Protein AF-Q0II83-F1 (afdb_monomer_lite)

InterPro domains:
  IPR031457 Renal cancer differentiation gene 1 protein [PF15725] (7-87)
  IPR031457 Renal cancer differentiation gene 1 protein [PTHR31641] (1-113)

pLDDT: mean 80.35, std 19.71, range [42.09, 98.69]

Radius of gyration: 34.1 Å; chains: 1; bounding box: 87×47×69 Å

Structure (mmCIF, N/CA/C/O backbone):
data_AF-Q0II83-F1
#
_entry.id   AF-Q0II83-F1
#
loop_
_atom_site.group_PDB
_atom_site.id
_atom_site.type_symbol
_atom_site.label_atom_id
_atom_site.label_alt_id
_atom_site.label_comp_id
_atom_site.label_asym_id
_atom_site.label_entity_id
_atom_site.label_seq_id
_atom_site.pdbx_PDB_ins_code
_atom_site.Cartn_x
_atom_site.Cartn_y
_atom_site.Cartn_z
_atom_site.occupancy
_atom_site.B_iso_or_equiv
_atom_site.auth_seq_id
_atom_site.auth_comp_id
_atom_site.auth_asym_id
_atom_site.auth_atom_id
_atom_site.pdbx_PDB_model_num
ATOM 1 N N . MET A 1 1 ? 21.842 -26.679 30.801 1.00 42.09 1 MET A N 1
ATOM 2 C CA . MET A 1 1 ? 21.640 -25.218 30.709 1.00 42.09 1 MET A CA 1
ATOM 3 C C . MET A 1 1 ? 20.710 -24.944 29.538 1.00 42.09 1 MET A C 1
ATOM 5 O O . MET A 1 1 ? 20.943 -25.523 28.489 1.00 42.09 1 MET A O 1
ATOM 9 N N . ALA A 1 2 ? 19.720 -24.076 29.777 1.00 52.25 2 ALA A N 1
ATOM 10 C CA . ALA A 1 2 ? 18.733 -23.479 28.866 1.00 52.25 2 ALA A CA 1
ATOM 11 C C . ALA A 1 2 ? 17.668 -24.404 28.228 1.00 52.25 2 ALA A C 1
ATOM 13 O O . ALA A 1 2 ? 17.956 -25.472 27.708 1.00 52.25 2 ALA A O 1
ATOM 14 N N . ASN A 1 3 ? 16.420 -23.952 28.351 1.00 56.28 3 ASN A N 1
ATOM 15 C CA . ASN A 1 3 ? 15.123 -24.636 28.315 1.00 56.28 3 ASN A CA 1
ATOM 16 C C . ASN A 1 3 ? 14.296 -24.026 27.156 1.00 56.28 3 ASN A C 1
ATOM 18 O O . ASN A 1 3 ? 14.414 -22.813 26.970 1.00 56.28 3 ASN A O 1
ATOM 22 N N . PRO A 1 4 ? 13.502 -24.777 26.366 1.00 61.50 4 PRO A N 1
ATOM 23 C CA . PRO A 1 4 ? 12.657 -24.185 25.327 1.00 61.50 4 PRO A CA 1
ATOM 24 C C . PRO A 1 4 ? 11.405 -23.527 25.932 1.00 61.50 4 PRO A C 1
ATOM 26 O O . PRO A 1 4 ? 10.637 -24.169 26.646 1.00 61.50 4 PRO A O 1
ATOM 29 N N . GLU A 1 5 ? 11.192 -22.243 25.641 1.00 64.38 5 GLU A N 1
ATOM 30 C CA . GLU A 1 5 ? 9.999 -21.499 26.058 1.00 64.38 5 GLU A CA 1
ATOM 31 C C . GLU A 1 5 ? 8.764 -21.969 25.273 1.00 64.38 5 GLU A C 1
ATOM 33 O O . GLU A 1 5 ? 8.739 -21.983 24.041 1.00 64.38 5 GLU A O 1
ATOM 38 N N . GLY A 1 6 ? 7.743 -22.403 26.013 1.00 52.41 6 GLY A N 1
ATOM 39 C CA . GLY A 1 6 ? 6.485 -22.908 25.481 1.00 52.41 6 GLY A CA 1
ATOM 40 C C . GLY A 1 6 ? 5.584 -21.801 24.936 1.00 52.41 6 GLY A C 1
ATOM 41 O O . GLY A 1 6 ? 5.279 -20.829 25.624 1.00 52.41 6 GLY A O 1
ATOM 42 N N . LEU A 1 7 ? 5.091 -22.000 23.712 1.00 57.84 7 LEU A N 1
ATOM 43 C CA . LEU A 1 7 ? 3.969 -21.254 23.146 1.00 57.84 7 LEU A CA 1
ATOM 44 C C . LEU A 1 7 ? 2.668 -21.668 23.853 1.00 57.84 7 LEU A C 1
ATOM 46 O O . LEU A 1 7 ? 2.059 -22.681 23.510 1.00 57.84 7 LEU A O 1
ATOM 50 N N . GLN A 1 8 ? 2.226 -20.885 24.838 1.00 57.03 8 GLN A N 1
ATOM 51 C CA . GLN A 1 8 ? 0.850 -20.957 25.327 1.00 57.03 8 GLN A CA 1
ATOM 52 C C . GLN A 1 8 ? -0.096 -20.257 24.341 1.00 57.03 8 GLN A C 1
ATOM 54 O O . GLN A 1 8 ? -0.014 -19.050 24.134 1.00 57.03 8 GLN A O 1
ATOM 59 N N . VAL A 1 9 ? -1.025 -21.023 23.767 1.00 58.41 9 VAL A N 1
ATOM 60 C CA . VAL A 1 9 ? -2.202 -20.526 23.042 1.00 58.41 9 VAL A CA 1
ATOM 61 C C . VAL A 1 9 ? -3.333 -20.313 24.056 1.00 58.41 9 VAL A C 1
ATOM 63 O O . VAL A 1 9 ? -3.706 -21.248 24.764 1.00 58.41 9 VAL A O 1
ATOM 66 N N . SER A 1 10 ? -3.864 -19.093 24.150 1.00 63.12 10 SER A N 1
ATOM 67 C CA . SER A 1 10 ? -5.023 -18.767 24.999 1.00 63.12 10 SER A CA 1
ATOM 68 C C . SER A 1 10 ? -6.328 -19.351 24.428 1.00 63.12 10 SER A C 1
ATOM 70 O O . SER A 1 10 ? -6.497 -19.353 23.206 1.00 63.12 10 SER A O 1
ATOM 72 N N . PRO A 1 11 ? -7.271 -19.825 25.268 1.00 73.94 11 PRO A N 1
ATOM 73 C CA . PRO A 1 11 ? -8.543 -20.378 24.802 1.00 73.94 11 PRO A CA 1
ATOM 74 C C . PRO A 1 11 ? -9.532 -19.275 24.359 1.00 73.94 11 PRO A C 1
ATOM 76 O O . PRO A 1 11 ? -9.420 -18.134 24.814 1.00 73.94 11 PRO A O 1
ATOM 79 N N . PRO A 1 12 ? -10.511 -19.597 23.488 1.00 79.06 12 PRO A N 1
ATOM 80 C CA . PRO A 1 12 ? -11.530 -18.651 23.024 1.00 79.06 12 PRO A CA 1
ATOM 81 C C . PRO A 1 12 ? -12.590 -18.343 24.107 1.00 79.06 12 PRO A C 1
ATOM 83 O O . PRO A 1 12 ? -12.787 -19.154 25.017 1.00 79.06 12 PRO A O 1
ATOM 86 N N . PRO A 1 13 ? -13.293 -17.194 24.022 1.00 78.25 13 PRO A N 1
ATOM 87 C CA . PRO A 1 13 ? -14.317 -16.802 24.992 1.00 78.25 13 PRO A CA 1
ATOM 88 C C . PRO A 1 13 ? -15.605 -17.649 24.871 1.00 78.25 13 PRO A C 1
ATOM 90 O O . PRO A 1 13 ? -15.894 -18.176 23.793 1.00 78.25 13 PRO A O 1
ATOM 93 N N . PRO A 1 14 ? -16.393 -17.789 25.958 1.00 80.19 14 PRO A N 1
ATOM 94 C CA . PRO A 1 14 ? -17.628 -18.576 25.960 1.00 80.19 14 PRO A CA 1
ATOM 95 C C . PRO A 1 14 ? -18.776 -17.882 25.191 1.00 80.19 14 PRO A C 1
ATOM 97 O O . PRO A 1 14 ? -18.807 -16.652 25.120 1.00 80.19 14 PRO A O 1
ATOM 100 N N . PRO A 1 15 ? -19.737 -18.646 24.630 1.00 80.00 15 PRO A N 1
ATOM 101 C CA . PRO A 1 15 ? -20.892 -18.094 23.919 1.00 80.00 15 PRO A CA 1
ATOM 102 C C . PRO A 1 15 ? -21.940 -17.493 24.883 1.00 80.00 15 PRO A C 1
ATOM 104 O O . PRO A 1 15 ? -22.039 -17.942 26.029 1.00 80.00 15 PRO A O 1
ATOM 107 N N . PRO A 1 16 ? -22.748 -16.505 24.443 1.00 78.75 16 PRO A N 1
ATOM 108 C CA . PRO A 1 16 ? -23.783 -15.893 25.277 1.00 78.75 16 PRO A CA 1
ATOM 109 C C . PRO A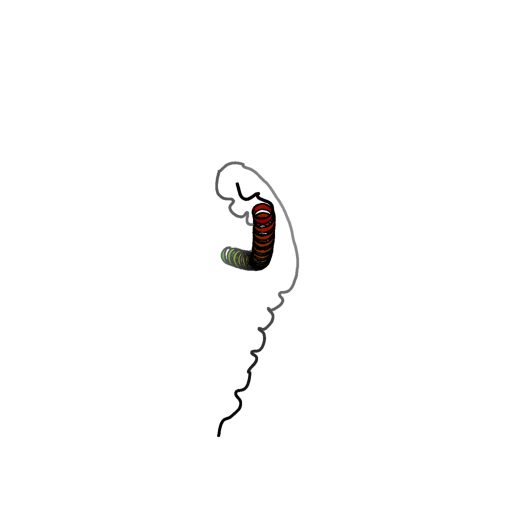 1 16 ? -24.995 -16.828 25.495 1.00 78.75 16 PRO A C 1
ATOM 111 O O . PRO A 1 16 ? -25.299 -17.655 24.629 1.00 78.75 16 PRO A O 1
ATOM 114 N N . PRO A 1 17 ? -25.714 -16.708 26.631 1.00 73.94 17 PRO A N 1
ATOM 115 C CA . PRO A 1 17 ? -26.888 -17.529 26.930 1.00 73.94 17 PRO A CA 1
ATOM 116 C C . PRO A 1 17 ? -28.087 -17.197 26.024 1.00 73.94 17 PRO A C 1
ATOM 118 O O . PRO A 1 17 ? -28.358 -16.039 25.714 1.00 73.94 17 PRO A O 1
ATOM 121 N N . SER A 1 18 ? -28.828 -18.231 25.615 1.00 58.34 18 SER A N 1
ATOM 122 C CA . SER A 1 18 ? -30.058 -18.130 24.818 1.00 58.34 18 SER A CA 1
ATOM 123 C C . SER A 1 18 ? -31.269 -17.795 25.699 1.00 58.34 18 SER A C 1
ATOM 125 O O . SER A 1 18 ? -31.555 -18.533 26.640 1.00 58.34 18 SER A O 1
ATOM 127 N N . SER A 1 19 ? -32.013 -16.732 25.375 1.00 62.53 19 SER A N 1
ATOM 128 C CA . SER A 1 19 ? -33.270 -16.384 26.061 1.00 62.53 19 SER A CA 1
ATOM 129 C C . SER A 1 19 ? -34.510 -16.865 25.283 1.00 62.53 19 SER A C 1
ATOM 131 O O . SER A 1 19 ? -34.529 -16.760 24.054 1.00 62.53 19 SER A O 1
ATOM 133 N N . PRO A 1 20 ? -35.542 -17.396 25.971 1.00 64.31 20 PRO A N 1
ATOM 134 C CA . PRO A 1 20 ? -36.684 -18.073 25.356 1.00 64.31 20 PRO A CA 1
ATOM 135 C C . PRO A 1 20 ? -37.809 -17.141 24.868 1.00 64.31 20 PRO A C 1
ATOM 137 O O . PRO A 1 20 ? -37.983 -16.013 25.322 1.00 64.31 20 PRO A O 1
ATOM 140 N N . SER A 1 21 ? -38.587 -17.695 23.936 1.00 46.41 21 SER A N 1
ATOM 141 C CA . SER A 1 21 ? -39.742 -17.147 23.213 1.00 46.41 21 SER A CA 1
ATOM 142 C C . SER A 1 21 ? -41.053 -17.183 24.024 1.00 46.41 21 SER A C 1
ATOM 144 O O . SER A 1 21 ? -41.327 -18.200 24.659 1.00 46.41 21 SER A O 1
ATOM 146 N N . SER A 1 22 ? -41.903 -16.143 23.907 1.00 49.88 22 SER A N 1
ATOM 147 C CA . SER A 1 22 ? -43.267 -16.213 23.316 1.00 49.88 22 SER A CA 1
ATOM 148 C C . SER A 1 22 ? -44.394 -15.400 24.008 1.00 49.88 22 SER A C 1
ATOM 150 O O . SER A 1 22 ? -44.566 -15.469 25.221 1.00 49.88 22 SER A O 1
ATOM 152 N N . SER A 1 23 ? -45.234 -14.793 23.146 1.00 61.00 23 SER A N 1
ATOM 153 C CA . SER A 1 23 ? -46.719 -14.700 23.170 1.00 61.00 23 SER A CA 1
AT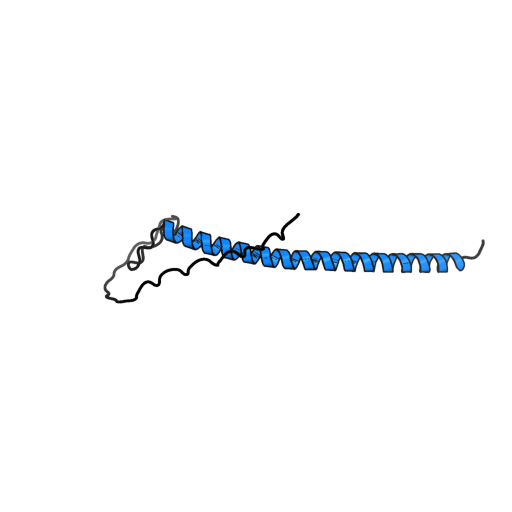OM 154 C C . SER A 1 23 ? -47.457 -13.381 23.510 1.00 61.00 23 SER A C 1
ATOM 156 O O . SER A 1 23 ? -47.250 -12.747 24.539 1.00 61.00 23 SER A O 1
ATOM 158 N N . ASP A 1 24 ? -48.372 -13.066 22.576 1.00 52.56 24 ASP A N 1
ATOM 159 C CA . ASP A 1 24 ? -49.306 -11.946 22.337 1.00 52.56 24 ASP A CA 1
ATOM 160 C C . ASP A 1 24 ? -50.360 -11.613 23.420 1.00 52.56 24 ASP A C 1
ATOM 162 O O . ASP A 1 24 ? -50.770 -12.486 24.175 1.00 52.56 24 ASP A O 1
ATOM 166 N N . THR A 1 25 ? -50.904 -10.376 23.407 1.00 60.88 25 THR A N 1
ATOM 167 C CA . THR A 1 25 ? -52.313 -10.059 23.016 1.00 60.88 25 THR A CA 1
ATOM 168 C C . THR A 1 25 ? -52.578 -8.538 22.906 1.00 60.88 25 THR A C 1
ATOM 170 O O . THR A 1 25 ? -52.000 -7.722 23.619 1.00 60.88 25 THR A O 1
ATOM 173 N N . SER A 1 26 ? -53.447 -8.166 21.958 1.00 49.91 26 SER A N 1
ATOM 174 C CA . SER A 1 26 ? -53.738 -6.817 21.431 1.00 49.91 26 SER A CA 1
ATOM 175 C C . SER A 1 26 ? -54.897 -6.070 22.131 1.00 49.91 26 SER A C 1
ATOM 177 O O . SER A 1 26 ? -55.828 -6.726 22.591 1.00 49.91 26 SER A O 1
ATOM 179 N N . SER A 1 27 ? -54.950 -4.720 22.055 1.00 53.72 27 SER A N 1
ATOM 180 C CA . SER A 1 27 ? -56.010 -3.945 21.332 1.00 53.72 27 SER A CA 1
ATOM 181 C C . SER A 1 27 ? -56.190 -2.451 21.718 1.00 53.72 27 SER A C 1
ATOM 183 O O . SER A 1 27 ? -56.221 -2.109 22.893 1.00 53.72 27 SER A O 1
ATOM 185 N N . ALA A 1 28 ? -56.465 -1.647 20.667 1.00 50.62 28 ALA A N 1
ATOM 186 C CA . ALA A 1 28 ? -57.205 -0.361 20.542 1.00 50.62 28 ALA A CA 1
ATOM 187 C C . ALA A 1 28 ? -56.594 0.937 21.147 1.00 50.62 28 ALA A C 1
ATOM 189 O O . ALA A 1 28 ? -56.437 1.035 22.354 1.00 50.62 28 ALA A O 1
ATOM 190 N N . SER A 1 29 ? -56.137 1.969 20.410 1.00 50.38 29 SER A N 1
ATOM 191 C CA . SER A 1 29 ? -56.673 2.840 19.321 1.00 50.38 29 SER A CA 1
ATOM 192 C C . SER A 1 29 ? -57.245 4.183 19.821 1.00 50.38 29 SER A C 1
ATOM 194 O O . SER A 1 29 ? -58.349 4.200 20.358 1.00 50.38 29 SER A O 1
ATOM 196 N N . SER A 1 30 ? -56.568 5.315 19.540 1.00 56.16 30 SER A N 1
ATOM 197 C CA . SER A 1 30 ? -57.088 6.444 18.717 1.00 56.16 30 SER A CA 1
ATOM 198 C C . SER A 1 30 ? -56.162 7.691 18.696 1.00 56.16 30 SER A C 1
ATOM 200 O O . SER A 1 30 ? -55.400 7.887 19.641 1.00 56.16 30 SER A O 1
ATOM 202 N N . PRO A 1 31 ? -56.198 8.532 17.633 1.00 55.69 31 PRO A N 1
ATOM 203 C CA . PRO A 1 31 ? -55.143 9.496 17.277 1.00 55.69 31 PRO A CA 1
ATOM 204 C C . PRO A 1 31 ? -55.548 10.979 17.448 1.00 55.69 31 PRO A C 1
ATOM 206 O O . PRO A 1 31 ? -56.735 11.285 17.363 1.00 55.69 31 PRO A O 1
ATOM 209 N N . SER A 1 32 ? -54.580 11.905 17.599 1.00 53.94 32 SER A N 1
ATOM 210 C CA . SER A 1 32 ? -54.551 13.267 16.988 1.00 53.94 32 SER A CA 1
ATOM 211 C C . SER A 1 32 ? -53.552 14.222 17.663 1.00 53.94 32 SER A C 1
ATOM 213 O O . SER A 1 32 ? -53.697 14.504 18.847 1.00 53.94 32 SER A O 1
ATOM 215 N N . ALA A 1 33 ? -52.604 14.768 16.884 1.00 55.91 33 ALA A N 1
ATOM 216 C CA . ALA A 1 33 ? -52.290 16.209 16.747 1.00 55.91 33 ALA A CA 1
ATOM 217 C C . ALA A 1 33 ? -50.876 16.411 16.138 1.00 55.91 33 ALA A C 1
ATOM 219 O O . ALA A 1 33 ? -49.901 15.927 16.713 1.00 55.91 33 ALA A O 1
ATOM 220 N N . PRO A 1 34 ? -50.727 17.117 14.997 1.00 47.00 34 PRO A N 1
ATOM 221 C CA . PRO A 1 34 ? -49.433 17.417 14.395 1.00 47.00 34 PRO A CA 1
ATOM 222 C C . PRO A 1 34 ? -48.905 18.776 14.875 1.00 47.00 34 PRO A C 1
ATOM 224 O O . PRO A 1 34 ? -49.608 19.782 14.812 1.00 47.00 34 PRO A O 1
ATOM 227 N N . GLY A 1 35 ? -47.640 18.819 15.284 1.00 49.97 35 GLY A N 1
ATOM 228 C CA . GLY A 1 35 ? -46.906 20.069 15.461 1.00 49.97 35 GLY A CA 1
ATOM 229 C C . GLY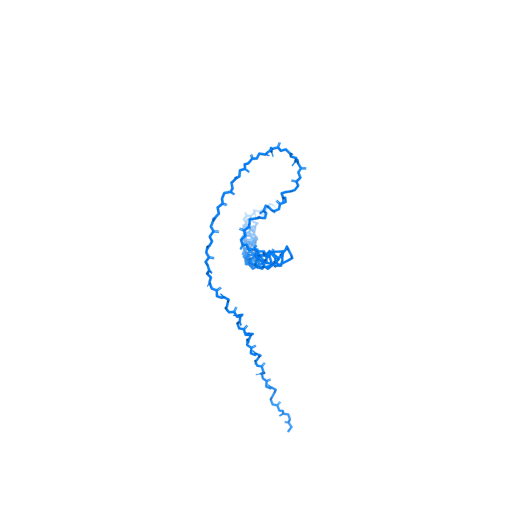 A 1 35 ? -46.039 20.072 16.707 1.00 49.97 35 GLY A C 1
ATOM 230 O O . GLY A 1 35 ? -46.553 20.210 17.806 1.00 49.97 35 GLY A O 1
ATOM 231 N N . VAL A 1 36 ? -44.729 19.930 16.510 1.00 53.88 36 VAL A N 1
ATOM 232 C CA . VAL A 1 36 ? -43.653 20.696 17.161 1.00 53.88 36 VAL A CA 1
ATOM 233 C C . VAL A 1 36 ? -42.331 20.115 16.656 1.00 53.88 36 VAL A C 1
ATOM 235 O O . VAL A 1 36 ? -42.099 18.910 16.699 1.00 53.88 36 VAL A O 1
ATOM 238 N N . LEU A 1 37 ? -41.489 21.006 16.137 1.00 52.72 37 LEU A N 1
ATOM 239 C CA . LEU A 1 37 ? -40.092 20.778 15.785 1.00 52.72 37 LEU A CA 1
ATOM 240 C C . LEU A 1 37 ? -39.321 20.394 17.057 1.00 52.72 37 LEU A C 1
ATOM 242 O O . LEU A 1 37 ? -38.815 21.250 17.774 1.00 52.72 37 LEU A O 1
ATOM 246 N N . GLY A 1 38 ? -39.281 19.107 17.363 1.00 53.56 38 GLY A N 1
ATOM 247 C CA . GLY A 1 38 ? -38.488 18.527 18.435 1.00 53.56 38 GLY A CA 1
ATOM 248 C C . GLY A 1 38 ? -37.890 17.236 17.912 1.00 53.56 38 GLY A C 1
ATOM 249 O O . GLY A 1 38 ? -38.540 16.540 17.130 1.00 53.56 38 GLY A O 1
ATOM 250 N N . TRP A 1 39 ? -36.643 16.948 18.290 1.00 66.56 39 TRP A N 1
ATOM 251 C CA . TRP A 1 39 ? -35.989 15.673 17.995 1.00 66.56 39 TRP A CA 1
ATOM 252 C C . TRP A 1 39 ? -36.983 14.521 18.169 1.00 66.56 39 TRP A C 1
ATOM 254 O O . TRP A 1 39 ? -37.723 14.552 19.157 1.00 66.56 39 TRP A O 1
ATOM 264 N N . PRO A 1 40 ? -37.052 13.554 17.233 1.00 61.78 40 PRO A N 1
ATOM 265 C CA . PRO A 1 40 ? -37.989 12.451 17.350 1.00 61.78 40 PRO A CA 1
ATOM 266 C C . PRO A 1 40 ? -37.714 11.730 18.668 1.00 61.78 40 PRO A C 1
ATOM 268 O O . PRO A 1 40 ? -36.743 10.992 18.802 1.00 61.78 40 PRO A O 1
ATOM 271 N N . VAL A 1 41 ? -38.567 11.991 19.660 1.00 61.88 41 VAL A N 1
ATOM 272 C CA . VAL A 1 41 ? -38.677 11.172 20.860 1.00 61.88 41 VAL A CA 1
ATOM 273 C C . VAL A 1 41 ? -39.023 9.784 20.338 1.00 61.88 41 VAL A C 1
ATOM 275 O O . VAL A 1 41 ? -40.028 9.665 19.629 1.00 61.88 41 VAL A O 1
ATOM 278 N N . PRO A 1 42 ? -38.213 8.748 20.615 1.00 66.44 42 PRO A N 1
ATOM 279 C CA . PRO A 1 42 ? -38.532 7.401 20.185 1.00 66.44 42 PRO A CA 1
ATOM 280 C C . PRO A 1 42 ? -39.913 7.046 20.728 1.00 66.44 42 PRO A C 1
ATOM 282 O O . PRO A 1 42 ? -40.124 6.947 21.939 1.00 66.44 42 PRO A O 1
ATOM 285 N N . SER A 1 43 ? -40.879 6.954 19.813 1.00 58.06 43 SER A N 1
ATOM 286 C CA . SER A 1 43 ? -42.236 6.532 20.116 1.00 58.06 43 SER A CA 1
ATOM 287 C C . SER A 1 43 ? -42.124 5.156 20.746 1.00 58.06 43 SER A C 1
ATOM 289 O O . SER A 1 43 ? -41.696 4.202 20.097 1.00 58.06 43 SER A O 1
ATOM 291 N N . ARG A 1 44 ? -42.427 5.100 22.044 1.00 57.25 44 ARG A N 1
ATOM 292 C CA . ARG A 1 44 ? -42.359 3.923 22.905 1.00 57.25 44 ARG A CA 1
ATOM 293 C C . ARG A 1 44 ? -43.378 2.913 22.381 1.00 57.25 44 ARG A C 1
ATOM 295 O O . ARG A 1 44 ? -44.508 2.858 22.860 1.00 57.25 44 ARG A O 1
ATOM 302 N N . SER A 1 45 ? -43.002 2.160 21.346 1.00 54.66 45 SER A N 1
ATOM 303 C CA . SER A 1 45 ? -43.770 1.027 20.853 1.00 54.66 45 SER A CA 1
ATOM 304 C C . SER A 1 45 ? -43.829 0.019 21.990 1.00 54.66 45 SER A C 1
ATOM 306 O O . SER A 1 45 ? -42.847 -0.638 22.339 1.00 54.66 45 SER A O 1
ATOM 308 N N . SER A 1 46 ? -44.990 0.006 22.626 1.00 50.34 46 SER A N 1
ATOM 309 C CA . SER A 1 46 ? -45.348 -0.844 23.744 1.00 50.34 46 SER A CA 1
ATOM 310 C C . SER A 1 46 ? -45.107 -2.304 23.347 1.00 50.34 46 SER A C 1
ATOM 312 O O . SER A 1 46 ? -45.790 -2.812 22.463 1.00 50.34 46 SER A O 1
ATOM 314 N N . GLY A 1 47 ? -44.094 -2.958 23.925 1.00 57.88 47 GLY A N 1
ATOM 315 C CA . GLY A 1 47 ? -43.839 -4.384 23.672 1.00 57.88 47 GLY A CA 1
ATOM 316 C C . GLY A 1 47 ? -42.465 -4.909 24.095 1.00 57.88 47 GLY A C 1
ATOM 317 O O . GLY A 1 47 ? -42.362 -6.060 24.503 1.00 57.88 47 GLY A O 1
ATOM 318 N N . ARG A 1 48 ? -41.414 -4.080 24.077 1.00 64.25 48 ARG A N 1
ATOM 319 C CA . ARG A 1 48 ? -40.077 -4.454 24.573 1.00 64.25 48 ARG A CA 1
ATOM 320 C C . ARG A 1 48 ? -39.398 -3.215 25.152 1.00 64.25 48 ARG A C 1
ATOM 322 O O . ARG A 1 48 ? -39.031 -2.313 24.409 1.00 64.25 48 ARG A O 1
ATOM 329 N N . LEU A 1 49 ? -39.303 -3.130 26.479 1.00 65.56 49 LEU A N 1
ATOM 330 C CA . LEU A 1 49 ? -38.548 -2.074 27.160 1.00 65.56 49 LEU A CA 1
ATOM 331 C C . LEU A 1 49 ? -37.057 -2.391 27.024 1.00 65.56 49 LEU A C 1
ATOM 333 O O . LEU A 1 49 ? -36.461 -2.914 27.957 1.00 65.56 49 LEU A O 1
ATOM 337 N N . VAL A 1 50 ? -36.484 -2.142 25.848 1.00 73.69 50 VAL A N 1
ATOM 338 C CA . VAL A 1 50 ? -35.029 -1.992 25.765 1.00 73.69 50 VAL A CA 1
ATOM 339 C C . VAL A 1 50 ? -34.714 -0.690 26.491 1.00 73.69 50 VAL A C 1
ATOM 341 O O . VAL A 1 50 ? -35.340 0.342 26.217 1.00 73.69 50 VAL A O 1
ATOM 344 N N . ASP A 1 51 ? -33.845 -0.766 27.493 1.00 89.50 51 ASP A N 1
ATOM 345 C CA . ASP A 1 51 ? -33.407 0.421 28.216 1.00 89.50 51 ASP A CA 1
ATOM 346 C C . ASP A 1 51 ? -32.723 1.379 27.220 1.00 89.50 51 ASP A C 1
ATOM 348 O O . ASP A 1 51 ? -31.976 0.914 26.358 1.00 89.50 51 ASP A O 1
ATOM 352 N N . PRO A 1 52 ? -32.963 2.703 27.268 1.00 91.06 52 PRO A N 1
ATOM 353 C CA . PRO A 1 52 ? -32.332 3.627 26.328 1.00 91.06 52 PRO A CA 1
ATOM 354 C C . PRO A 1 52 ? -30.803 3.507 26.281 1.00 91.06 52 PRO A C 1
ATOM 356 O O . PRO A 1 52 ? -30.218 3.769 25.233 1.00 91.06 52 PRO A O 1
ATOM 359 N N . LEU A 1 53 ? -30.155 3.107 27.383 1.00 94.69 53 LEU A N 1
ATOM 360 C CA . LEU A 1 53 ? -28.719 2.842 27.400 1.00 94.69 53 LEU A CA 1
ATOM 361 C C . LEU A 1 53 ? -28.367 1.558 26.641 1.00 94.69 53 LEU A C 1
ATOM 363 O O . LEU A 1 53 ? -27.428 1.579 25.855 1.00 94.69 53 LEU A O 1
ATOM 367 N N . GLU A 1 54 ? -29.135 0.481 26.819 1.00 93.94 54 GLU A N 1
ATOM 368 C CA . GLU A 1 54 ? -28.946 -0.798 26.114 1.00 93.94 54 GLU A CA 1
ATOM 369 C C . GLU A 1 54 ? -29.068 -0.623 24.588 1.00 93.94 54 GLU A C 1
ATOM 371 O O . GLU A 1 54 ? -28.276 -1.174 23.825 1.00 93.94 54 GLU A O 1
ATOM 376 N N . GLU A 1 55 ? -30.007 0.210 24.131 1.00 93.12 55 GLU A N 1
ATOM 377 C CA . GLU A 1 55 ? -30.135 0.567 22.711 1.00 93.12 55 GLU A CA 1
ATOM 378 C C . GLU A 1 55 ? -28.896 1.319 22.200 1.00 93.12 55 GLU A C 1
ATOM 380 O O . GLU A 1 55 ? -28.377 1.024 21.123 1.00 93.12 55 GLU A O 1
ATOM 385 N N . VAL A 1 56 ? -28.384 2.278 22.978 1.00 96.62 56 VAL A N 1
ATOM 386 C CA . VAL A 1 56 ? -27.165 3.017 22.621 1.00 96.62 56 VAL A CA 1
ATOM 387 C C . VAL A 1 56 ? -25.945 2.092 22.610 1.00 96.62 56 VAL A C 1
ATOM 389 O O . VAL A 1 56 ? -25.115 2.202 21.712 1.00 96.62 56 VAL A O 1
ATOM 392 N N . GLU A 1 57 ? -25.833 1.157 23.552 1.00 95.88 57 GLU A N 1
ATOM 393 C CA . GLU A 1 57 ? -24.765 0.151 23.578 1.00 95.88 57 GLU A CA 1
ATOM 394 C C . GLU A 1 57 ? -24.796 -0.742 22.330 1.00 95.88 57 GLU A C 1
ATOM 396 O O . GLU A 1 57 ? -23.747 -0.981 21.723 1.00 95.88 57 GLU A O 1
ATOM 401 N N . LEU A 1 58 ? -25.988 -1.167 21.895 1.00 96.12 58 LEU A N 1
ATOM 402 C CA . LEU A 1 58 ? -26.158 -1.930 20.658 1.00 96.12 58 LEU A CA 1
ATOM 403 C C . LEU A 1 58 ? -25.718 -1.116 19.431 1.00 96.12 58 LEU A C 1
ATOM 405 O O . LEU A 1 58 ? -24.928 -1.601 18.620 1.00 96.12 58 LEU A O 1
ATOM 409 N N . GLN A 1 59 ? -26.144 0.147 19.336 1.00 97.31 59 GLN A N 1
ATOM 410 C CA . GLN A 1 59 ? -25.740 1.047 18.250 1.00 97.31 59 GLN A CA 1
ATOM 411 C C . GLN A 1 59 ? -24.232 1.320 18.243 1.00 97.31 59 GLN A C 1
ATOM 413 O O . GLN A 1 59 ? -23.626 1.404 17.173 1.00 97.31 59 GLN A O 1
ATOM 418 N N . ILE A 1 60 ? -23.602 1.435 19.416 1.00 97.62 60 ILE A N 1
ATOM 419 C CA . ILE A 1 60 ? -22.144 1.557 19.535 1.00 97.62 60 ILE A CA 1
ATOM 420 C C . ILE A 1 60 ? -21.465 0.293 18.998 1.00 97.62 60 ILE A C 1
ATOM 422 O O . ILE A 1 60 ? -20.483 0.406 18.262 1.00 97.62 60 ILE A O 1
ATOM 426 N N . GLY A 1 61 ? -21.990 -0.894 19.315 1.00 98.12 61 GLY A N 1
ATOM 427 C CA . GLY A 1 61 ? -21.501 -2.165 18.778 1.00 98.12 61 GLY A CA 1
ATOM 428 C C . GLY A 1 61 ? -21.567 -2.221 17.249 1.00 98.12 61 GLY A C 1
ATOM 429 O O . GLY A 1 61 ? -20.559 -2.499 16.593 1.00 98.12 61 GLY A O 1
ATOM 430 N N . ASP A 1 62 ? -22.719 -1.872 16.676 1.00 98.19 62 ASP A N 1
ATOM 431 C CA . ASP A 1 62 ? -22.933 -1.844 15.224 1.00 98.19 62 ASP A CA 1
ATOM 432 C C . ASP A 1 62 ? -22.042 -0.805 14.525 1.00 98.19 62 ASP A C 1
ATOM 434 O O . ASP A 1 62 ? -21.459 -1.072 13.464 1.00 98.19 62 ASP A O 1
ATOM 438 N N . ALA A 1 63 ? -21.876 0.374 15.130 1.00 98.44 63 ALA A N 1
ATOM 439 C CA . ALA A 1 63 ? -20.996 1.423 14.627 1.00 98.44 63 ALA A CA 1
ATOM 440 C C . ALA A 1 63 ? -19.519 1.002 14.679 1.00 98.44 63 ALA A C 1
ATOM 442 O O . ALA A 1 63 ? -18.789 1.207 13.707 1.00 98.44 63 ALA A O 1
ATOM 443 N N . ALA A 1 64 ? -19.076 0.367 15.769 1.00 98.44 64 ALA A N 1
ATOM 444 C CA . ALA A 1 64 ? -17.714 -0.143 15.912 1.00 98.44 64 ALA A CA 1
ATOM 445 C C . ALA A 1 64 ? -17.410 -1.258 14.896 1.00 98.44 64 ALA A C 1
ATOM 447 O O . ALA A 1 64 ? -16.333 -1.276 14.287 1.00 98.44 64 ALA A O 1
ATOM 448 N N . PHE A 1 65 ? -18.370 -2.155 14.652 1.00 98.25 65 PHE A N 1
ATOM 449 C CA . PHE A 1 65 ? -18.259 -3.184 13.619 1.00 98.25 65 PHE A CA 1
ATOM 450 C C . PHE A 1 65 ? -18.171 -2.569 12.215 1.00 98.25 65 PHE A C 1
ATOM 452 O O . PHE A 1 65 ? -17.274 -2.906 11.436 1.00 98.25 65 PHE A O 1
ATOM 459 N N . SER A 1 66 ? -19.050 -1.613 11.909 1.00 98.62 66 SER A N 1
ATOM 460 C CA . SER A 1 66 ? -19.071 -0.906 10.623 1.00 98.62 66 SER A CA 1
ATOM 461 C C . SER A 1 66 ? -17.776 -0.130 10.371 1.00 98.62 66 SER A C 1
ATOM 463 O O . SER A 1 66 ? -17.222 -0.185 9.273 1.00 98.62 66 SER A O 1
ATOM 465 N N . LEU A 1 67 ? -17.244 0.541 11.398 1.00 98.62 67 LEU A N 1
ATOM 466 C CA . LEU A 1 67 ? -15.970 1.253 11.321 1.00 98.62 67 LEU A CA 1
ATOM 467 C C . LEU A 1 67 ? -14.803 0.290 11.081 1.00 98.62 67 LEU A C 1
ATOM 469 O O . LEU A 1 67 ? -13.936 0.576 10.260 1.00 98.62 67 LEU A O 1
ATOM 473 N N . THR A 1 68 ? -14.807 -0.874 11.734 1.00 98.50 68 THR A N 1
ATOM 474 C CA . THR A 1 68 ? -13.798 -1.918 11.500 1.00 98.50 68 THR A CA 1
ATOM 475 C C . THR A 1 68 ? -13.812 -2.374 10.043 1.00 98.50 68 THR A C 1
ATOM 477 O O . THR A 1 68 ? -12.761 -2.442 9.407 1.00 98.50 68 THR A O 1
ATOM 480 N N . LYS A 1 69 ? -15.001 -2.613 9.474 1.00 98.62 69 LYS A N 1
ATOM 481 C CA . LYS A 1 69 ? -15.147 -2.984 8.059 1.00 98.62 69 LYS A CA 1
ATOM 482 C C . LYS A 1 69 ? -14.701 -1.881 7.105 1.00 98.62 69 LYS A C 1
ATOM 484 O O . LYS A 1 69 ? -14.052 -2.169 6.101 1.00 98.62 69 LYS A O 1
ATOM 489 N N . LEU A 1 70 ? -14.994 -0.625 7.432 1.00 98.56 70 LEU A N 1
ATOM 490 C CA . LEU A 1 70 ? -14.520 0.520 6.662 1.00 98.56 70 LEU A CA 1
ATOM 491 C C . LEU A 1 70 ? -12.988 0.630 6.693 1.00 98.56 70 LEU A C 1
ATOM 493 O O . LEU A 1 70 ? -12.380 0.880 5.654 1.00 98.56 70 LEU A O 1
ATOM 497 N N . LEU A 1 71 ? -12.358 0.424 7.853 1.00 98.69 71 LEU A N 1
ATOM 498 C CA . LEU A 1 71 ? -10.900 0.446 7.996 1.00 98.69 71 LEU A CA 1
ATOM 499 C C . LEU A 1 71 ? -10.231 -0.712 7.249 1.00 98.69 71 LEU A C 1
ATOM 501 O O . LEU A 1 71 ? -9.219 -0.494 6.588 1.00 98.69 71 LEU A O 1
ATOM 505 N N . GLU A 1 72 ? -10.816 -1.910 7.285 1.00 98.62 72 GLU A N 1
ATOM 506 C CA . GLU A 1 72 ? -10.359 -3.071 6.509 1.00 98.62 72 GLU A CA 1
ATOM 507 C C . GLU A 1 72 ? -10.400 -2.777 4.998 1.00 98.62 72 GLU A C 1
ATOM 509 O O . GLU A 1 72 ? -9.399 -2.940 4.297 1.00 98.62 72 GLU A O 1
ATOM 514 N N . ALA A 1 73 ? -11.521 -2.244 4.501 1.00 98.69 73 ALA A N 1
ATOM 515 C CA . ALA A 1 73 ? -11.657 -1.842 3.101 1.00 98.69 73 ALA A CA 1
ATOM 516 C C . ALA A 1 73 ? -10.691 -0.704 2.722 1.00 98.69 73 ALA A C 1
ATOM 518 O O . ALA A 1 73 ? -10.059 -0.749 1.668 1.00 98.69 73 ALA A O 1
ATOM 519 N N . THR A 1 74 ? -10.531 0.296 3.592 1.00 98.69 74 THR A N 1
ATOM 520 C CA . THR A 1 74 ? -9.601 1.418 3.384 1.00 98.69 74 THR A CA 1
ATOM 521 C C . THR A 1 74 ? -8.153 0.932 3.342 1.00 98.69 74 THR A C 1
ATOM 523 O O . THR A 1 74 ? -7.377 1.381 2.500 1.00 98.69 74 THR A O 1
ATOM 526 N N . SER A 1 75 ? -7.791 -0.030 4.194 1.00 98.62 75 SER A N 1
ATOM 527 C CA . SER A 1 75 ? -6.474 -0.670 4.187 1.00 98.62 75 SER A CA 1
ATOM 528 C C . SER A 1 75 ? -6.221 -1.425 2.879 1.00 98.62 75 SER A C 1
ATOM 530 O O . SER A 1 75 ? -5.164 -1.253 2.272 1.00 98.62 75 SER A O 1
ATOM 532 N N . ALA A 1 76 ? -7.210 -2.174 2.378 1.00 98.56 76 ALA A N 1
ATOM 533 C CA . ALA A 1 76 ? -7.110 -2.850 1.086 1.00 98.56 76 ALA A CA 1
ATOM 534 C C . ALA A 1 76 ? -6.933 -1.862 -0.084 1.00 98.56 76 ALA A C 1
ATOM 536 O O . ALA A 1 76 ? -6.113 -2.097 -0.972 1.00 98.56 76 ALA A O 1
ATOM 537 N N . VAL A 1 77 ? -7.655 -0.734 -0.075 1.00 98.69 77 VAL A N 1
ATOM 538 C CA . VAL A 1 77 ? -7.484 0.336 -1.075 1.00 98.69 77 VAL A CA 1
ATOM 539 C C . VAL A 1 77 ? -6.098 0.977 -0.964 1.00 98.69 77 VAL A C 1
ATOM 541 O O . VAL A 1 77 ? -5.458 1.215 -1.986 1.00 98.69 77 VAL A O 1
ATOM 544 N N . SER A 1 78 ? -5.590 1.201 0.251 1.00 98.50 78 SER A N 1
ATOM 545 C CA . SER A 1 78 ? -4.241 1.738 0.471 1.00 98.50 78 SER A CA 1
ATOM 546 C C . SER A 1 78 ? -3.160 0.844 -0.146 1.00 98.50 78 SER A C 1
ATOM 548 O O . SER A 1 78 ? -2.277 1.353 -0.833 1.00 98.50 78 SER A O 1
ATOM 550 N N . ALA A 1 79 ? -3.254 -0.478 0.033 1.00 98.62 79 ALA A N 1
ATOM 551 C CA . ALA A 1 79 ? -2.312 -1.427 -0.567 1.00 98.62 79 ALA A CA 1
ATOM 552 C C . ALA A 1 79 ? -2.341 -1.384 -2.108 1.00 98.62 79 ALA A C 1
ATOM 554 O O . ALA A 1 79 ? -1.296 -1.414 -2.756 1.00 98.62 79 ALA A O 1
ATOM 555 N N . GLN A 1 80 ? -3.530 -1.243 -2.708 1.00 98.69 80 GLN A N 1
ATOM 556 C CA . GLN A 1 80 ? -3.671 -1.110 -4.164 1.00 98.69 80 GLN A CA 1
ATOM 557 C C . GLN A 1 80 ? -3.072 0.200 -4.696 1.00 98.69 80 GLN A C 1
ATOM 559 O O . GLN A 1 80 ? -2.460 0.211 -5.765 1.00 98.69 80 GLN A O 1
ATOM 564 N N . VAL A 1 81 ? -3.229 1.307 -3.961 1.00 98.69 81 VAL A N 1
ATOM 565 C CA . VAL A 1 81 ? -2.632 2.602 -4.325 1.00 98.69 81 VAL A CA 1
ATOM 566 C C . VAL A 1 81 ? -1.105 2.539 -4.264 1.00 98.69 81 VAL A C 1
ATOM 568 O O . VAL A 1 81 ? -0.444 3.067 -5.157 1.00 98.69 81 VAL A O 1
ATOM 571 N N . GLU A 1 82 ? -0.539 1.863 -3.264 1.00 98.62 82 GLU A N 1
ATOM 572 C CA . GLU A 1 82 ? 0.909 1.673 -3.143 1.00 98.62 82 GLU A CA 1
ATOM 573 C C . GLU A 1 82 ? 1.476 0.829 -4.299 1.00 98.62 82 GLU A C 1
ATOM 575 O O . GLU A 1 82 ? 2.458 1.224 -4.934 1.00 98.62 82 GLU A O 1
ATOM 580 N N . GLU A 1 83 ? 0.811 -0.272 -4.663 1.00 98.38 83 GLU A N 1
ATOM 581 C CA . GLU A 1 83 ? 1.200 -1.087 -5.821 1.00 98.38 83 GLU A CA 1
ATOM 582 C C . GLU A 1 83 ? 1.108 -0.296 -7.141 1.00 98.38 83 GLU A C 1
ATOM 584 O O . GLU A 1 83 ? 1.991 -0.388 -8.002 1.00 98.38 83 GLU A O 1
ATOM 589 N N . LEU A 1 84 ? 0.060 0.516 -7.313 1.00 98.62 84 LEU A N 1
ATOM 590 C CA . LEU A 1 84 ? -0.090 1.378 -8.486 1.00 98.62 84 LEU A CA 1
ATOM 591 C C . LEU A 1 84 ? 1.015 2.442 -8.550 1.00 98.62 84 LEU A C 1
ATOM 593 O O . LEU A 1 84 ? 1.591 2.660 -9.617 1.00 98.62 84 LEU A O 1
ATOM 597 N N . ALA A 1 85 ? 1.346 3.077 -7.424 1.00 98.69 85 ALA A N 1
ATOM 598 C CA . ALA A 1 85 ? 2.434 4.048 -7.340 1.00 98.69 85 ALA A CA 1
ATOM 599 C C . ALA A 1 85 ? 3.789 3.414 -7.702 1.00 98.69 85 ALA A C 1
ATOM 601 O O . ALA A 1 85 ? 4.578 4.013 -8.444 1.00 98.69 85 ALA A O 1
ATOM 602 N N . PHE A 1 86 ? 4.030 2.175 -7.263 1.00 98.44 86 PHE A N 1
ATOM 603 C CA . PHE A 1 86 ? 5.206 1.400 -7.653 1.00 98.44 86 PHE A CA 1
ATOM 604 C C . PHE A 1 86 ? 5.248 1.157 -9.171 1.00 98.44 86 PHE A C 1
ATOM 606 O O . PHE A 1 86 ? 6.238 1.493 -9.822 1.00 98.44 86 PHE A O 1
ATOM 613 N N . LYS A 1 87 ? 4.150 0.678 -9.775 1.00 98.50 87 LYS A N 1
ATOM 614 C CA . LYS A 1 87 ? 4.055 0.466 -11.236 1.00 98.50 87 LYS A CA 1
ATOM 615 C C . LYS A 1 87 ? 4.278 1.755 -12.033 1.00 98.50 87 LYS A C 1
ATOM 617 O O . LYS A 1 87 ? 4.989 1.750 -13.036 1.00 98.50 87 LYS A O 1
ATOM 622 N N . CYS A 1 88 ? 3.713 2.873 -11.582 1.00 98.50 88 CYS A N 1
ATOM 623 C CA . CYS A 1 88 ? 3.930 4.182 -12.197 1.00 98.50 88 CYS A CA 1
ATOM 624 C C . CYS A 1 88 ? 5.399 4.625 -12.120 1.00 98.50 88 CYS A C 1
ATOM 626 O O . CYS A 1 88 ? 5.915 5.193 -13.083 1.00 98.50 88 CYS A O 1
ATOM 628 N N . THR A 1 89 ? 6.085 4.332 -11.014 1.00 98.62 89 THR A N 1
ATOM 629 C CA . THR A 1 89 ? 7.516 4.626 -10.843 1.00 98.62 89 THR A CA 1
ATOM 630 C C . THR A 1 89 ? 8.373 3.821 -11.820 1.00 98.62 89 THR A C 1
ATOM 632 O O . THR A 1 89 ? 9.260 4.381 -12.468 1.00 98.62 89 THR A O 1
ATOM 635 N N . GLU A 1 90 ? 8.071 2.533 -11.999 1.00 98.38 90 GLU A N 1
ATOM 636 C CA . GLU A 1 90 ? 8.744 1.693 -12.995 1.00 98.38 90 GLU A CA 1
ATOM 637 C C . GLU A 1 90 ? 8.501 2.205 -14.421 1.00 98.38 90 GLU A C 1
ATOM 639 O O . GLU A 1 90 ? 9.451 2.383 -15.184 1.00 98.38 90 GLU A O 1
ATOM 644 N N . ASN A 1 91 ? 7.257 2.556 -14.763 1.00 98.12 91 ASN A N 1
ATOM 645 C CA . ASN A 1 91 ? 6.930 3.159 -16.059 1.00 98.12 91 ASN A CA 1
ATOM 646 C C . ASN A 1 91 ? 7.696 4.466 -16.299 1.00 98.12 91 ASN A C 1
ATOM 648 O O . ASN A 1 91 ? 8.237 4.678 -17.385 1.00 98.12 91 ASN A O 1
ATOM 652 N N . ALA A 1 92 ? 7.790 5.336 -15.290 1.00 98.62 92 ALA A N 1
ATOM 653 C CA . ALA A 1 92 ? 8.558 6.573 -15.383 1.00 98.62 92 ALA A CA 1
ATOM 654 C C . ALA A 1 92 ? 10.054 6.303 -15.615 1.00 98.62 92 ALA A C 1
ATOM 656 O O . ALA A 1 92 ? 10.689 7.011 -16.403 1.00 98.62 92 ALA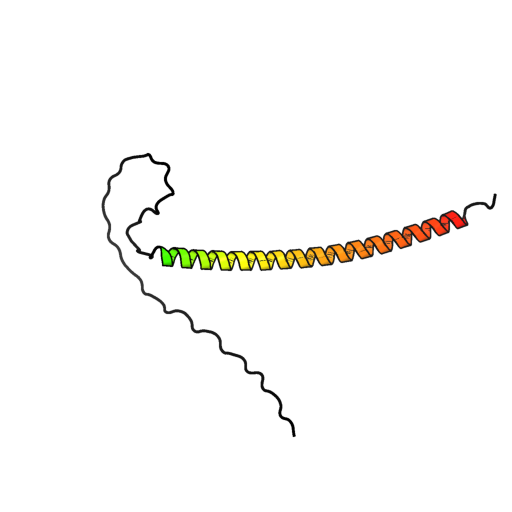 A O 1
ATOM 657 N N . ARG A 1 93 ? 10.614 5.260 -14.983 1.00 98.69 93 ARG A N 1
ATOM 658 C CA . ARG A 1 93 ? 11.996 4.821 -15.220 1.00 98.69 93 ARG A CA 1
ATOM 659 C C . ARG A 1 93 ? 12.186 4.348 -16.659 1.00 98.69 93 ARG A C 1
ATOM 661 O O . ARG A 1 93 ? 13.106 4.829 -17.315 1.00 98.69 93 ARG A O 1
ATOM 668 N N . PHE A 1 94 ? 11.295 3.497 -17.174 1.00 98.38 94 PHE A N 1
ATOM 669 C CA . PHE A 1 94 ? 11.344 3.050 -18.569 1.00 98.38 94 PHE A CA 1
ATOM 670 C C . PHE A 1 94 ? 11.269 4.223 -19.548 1.00 98.38 94 PHE A C 1
ATOM 672 O O . PHE A 1 94 ? 12.099 4.324 -20.448 1.00 98.38 94 PHE A O 1
ATOM 679 N N . LEU A 1 95 ? 10.320 5.145 -19.360 1.00 98.69 95 LEU A N 1
ATOM 680 C CA . LEU A 1 95 ? 10.183 6.328 -20.214 1.00 98.69 95 LEU A CA 1
ATOM 681 C C . LEU A 1 95 ? 11.424 7.226 -20.170 1.00 98.69 95 LEU A C 1
ATOM 683 O O . LEU A 1 95 ? 11.802 7.794 -21.193 1.00 98.69 95 LEU A O 1
ATOM 687 N N . LYS A 1 96 ? 12.075 7.352 -19.007 1.00 98.69 96 LYS A N 1
ATOM 688 C CA . LYS A 1 96 ? 13.344 8.076 -18.885 1.00 98.69 96 LYS A CA 1
ATOM 689 C C . LYS A 1 96 ? 14.451 7.391 -19.688 1.00 98.69 96 LYS A C 1
ATOM 691 O O . LYS A 1 96 ? 15.096 8.062 -20.481 1.00 98.69 96 LYS A O 1
ATOM 696 N N . THR A 1 97 ? 14.609 6.074 -19.559 1.00 98.62 97 THR A N 1
ATOM 697 C CA . THR A 1 97 ? 15.588 5.304 -20.345 1.00 98.62 97 THR A CA 1
ATOM 698 C C . THR A 1 97 ? 15.351 5.446 -21.850 1.00 98.62 97 THR A C 1
ATOM 700 O O . THR A 1 97 ? 16.290 5.715 -22.591 1.00 98.62 97 THR A O 1
ATOM 703 N N . TRP A 1 98 ? 14.099 5.333 -22.307 1.00 98.44 98 TRP A N 1
ATOM 704 C CA . TRP A 1 98 ? 13.751 5.532 -23.718 1.00 98.44 98 TRP A CA 1
ATOM 705 C C . TRP A 1 98 ? 14.065 6.946 -24.206 1.00 98.44 98 TRP A C 1
ATOM 707 O O . TRP A 1 98 ? 14.612 7.114 -25.292 1.00 98.44 98 TRP A O 1
ATOM 717 N N . ARG A 1 99 ? 13.747 7.968 -23.405 1.00 98.62 99 ARG A N 1
ATOM 718 C CA . ARG A 1 99 ? 14.089 9.362 -23.713 1.00 98.62 99 ARG A CA 1
ATOM 719 C C . ARG A 1 99 ? 15.599 9.547 -23.850 1.00 98.62 99 ARG A C 1
ATOM 721 O O . ARG A 1 99 ? 16.030 10.202 -24.793 1.00 98.62 99 ARG A O 1
ATOM 728 N N . ASP A 1 100 ? 16.375 8.999 -22.920 1.00 98.56 100 ASP A N 1
ATOM 729 C CA . ASP A 1 100 ? 17.831 9.136 -22.915 1.00 98.56 100 ASP A CA 1
ATOM 730 C C . ASP A 1 100 ? 18.443 8.450 -24.154 1.00 98.56 100 ASP A C 1
ATOM 732 O O . ASP A 1 100 ? 19.247 9.070 -24.846 1.00 98.56 100 ASP A O 1
ATOM 736 N N . LEU A 1 101 ? 17.961 7.254 -24.521 1.00 98.50 101 LEU A N 1
ATOM 737 C CA . LEU A 1 101 ? 18.374 6.538 -25.738 1.00 98.50 101 LEU A CA 1
ATOM 738 C C . LEU A 1 101 ? 18.031 7.306 -27.027 1.00 98.50 101 LEU A C 1
ATOM 740 O O . LEU A 1 101 ? 18.848 7.398 -27.940 1.00 98.50 101 LEU A O 1
ATOM 744 N N . LEU A 1 102 ? 16.824 7.875 -27.116 1.00 98.12 102 LEU A N 1
ATOM 745 C CA . LEU A 1 102 ? 16.420 8.685 -28.270 1.00 98.12 102 LEU A CA 1
ATOM 746 C C . LEU A 1 102 ? 17.262 9.957 -28.394 1.00 98.12 102 LEU A C 1
ATOM 748 O O . LEU A 1 102 ? 17.595 10.365 -29.505 1.00 98.12 102 LEU A O 1
ATOM 752 N N . LYS A 1 103 ? 17.611 10.577 -27.263 1.00 98.06 103 LYS A N 1
ATOM 753 C CA . LYS A 1 103 ? 18.470 11.759 -27.236 1.00 98.06 103 LYS A CA 1
ATOM 754 C C . LYS A 1 103 ? 19.888 11.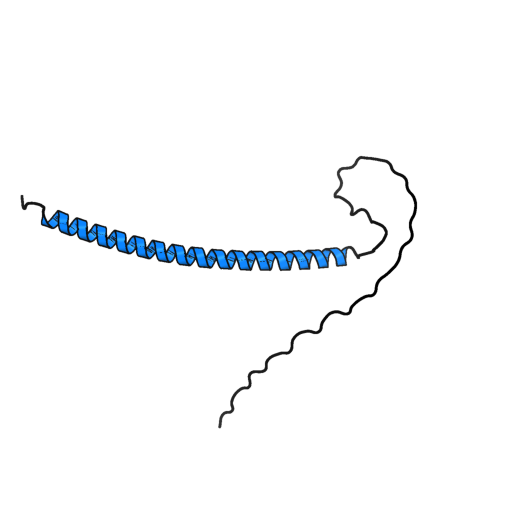424 -27.696 1.00 98.06 103 LYS A C 1
ATOM 756 O O . LYS A 1 103 ? 20.404 12.119 -28.560 1.00 98.06 103 LYS A O 1
ATOM 761 N N . GLU A 1 104 ? 20.468 10.338 -27.190 1.00 98.00 104 GLU A N 1
ATOM 762 C CA . GLU A 1 104 ? 21.775 9.835 -27.632 1.00 98.00 104 GLU A CA 1
ATOM 763 C C . GLU A 1 104 ? 21.786 9.524 -29.137 1.00 98.00 104 GLU A C 1
ATOM 765 O O . GLU A 1 104 ? 22.701 9.936 -29.853 1.00 98.00 104 GLU A O 1
ATOM 770 N N . GLY A 1 105 ? 20.737 8.864 -29.642 1.00 97.56 105 GLY A N 1
ATOM 771 C CA . GLY A 1 105 ? 20.582 8.579 -31.069 1.00 97.56 105 GLY A CA 1
ATOM 772 C C . GLY A 1 105 ? 20.451 9.842 -31.927 1.00 97.56 105 GLY A C 1
ATOM 773 O O . GLY A 1 105 ? 21.048 9.919 -32.996 1.00 97.56 105 GLY A O 1
ATOM 774 N N . TYR A 1 106 ? 19.713 10.852 -31.457 1.00 96.81 106 TYR A N 1
ATOM 775 C CA . TYR A 1 106 ? 19.600 12.145 -32.137 1.00 96.81 106 TYR A CA 1
ATOM 776 C C . TYR A 1 106 ? 20.930 12.908 -32.149 1.00 96.81 106 TYR A C 1
ATOM 778 O O . TYR A 1 106 ? 21.345 13.396 -33.200 1.00 96.81 106 TYR A O 1
ATOM 786 N N . ASP A 1 107 ? 21.611 12.981 -31.004 1.00 96.25 107 ASP A N 1
ATOM 787 C CA . ASP A 1 107 ? 22.895 13.670 -30.871 1.00 96.25 107 ASP A CA 1
ATOM 788 C C . ASP A 1 107 ? 23.977 12.995 -31.739 1.00 96.25 107 ASP A C 1
ATOM 790 O O . ASP A 1 107 ? 24.780 13.694 -32.350 1.00 96.25 107 ASP A O 1
ATOM 794 N N . SER A 1 108 ? 23.934 11.665 -31.897 1.00 95.81 108 SER A N 1
ATOM 795 C CA . SER A 1 108 ? 24.836 10.899 -32.782 1.00 95.81 108 SER A CA 1
ATOM 796 C C . SER A 1 108 ? 24.619 11.157 -34.279 1.00 95.81 108 SER A C 1
ATOM 798 O O . SER A 1 108 ? 25.518 10.925 -35.083 1.00 95.81 108 SER A O 1
ATOM 800 N N . LEU A 1 109 ? 23.420 11.599 -34.675 1.00 95.38 109 LEU A N 1
ATOM 801 C CA . LEU A 1 109 ? 23.075 11.920 -36.066 1.00 95.38 109 LEU A CA 1
ATOM 802 C C . LEU A 1 109 ? 23.282 13.400 -36.403 1.00 95.38 109 LEU A C 1
ATOM 804 O O . LEU A 1 109 ? 23.123 13.798 -37.560 1.00 95.38 109 LEU A O 1
ATOM 808 N N . LYS A 1 110 ? 23.590 14.230 -35.405 1.00 92.19 110 LYS A N 1
ATOM 809 C CA . LYS A 1 110 ? 23.790 15.658 -35.602 1.00 92.19 110 LYS A CA 1
ATOM 810 C C . LYS A 1 110 ? 25.120 15.873 -36.338 1.00 92.19 110 LYS A C 1
ATOM 812 O O . LYS A 1 110 ? 26.147 15.420 -35.843 1.00 92.19 110 LYS A O 1
ATOM 817 N N . PRO A 1 111 ? 25.131 16.541 -37.504 1.00 88.81 111 PRO A N 1
ATOM 818 C CA . PRO A 1 111 ? 26.379 16.835 -38.192 1.00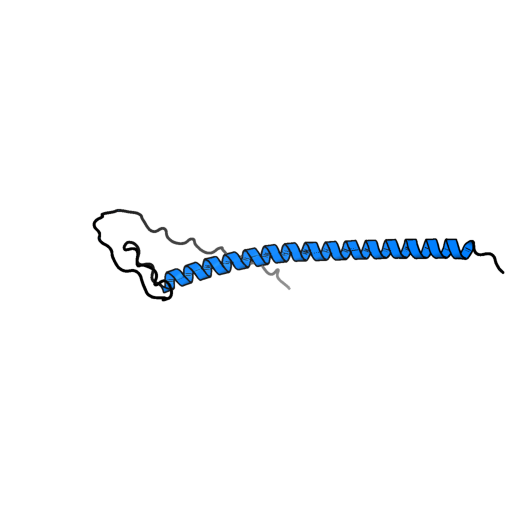 88.81 111 PRO A CA 1
ATOM 819 C C . PRO A 1 111 ? 27.243 17.763 -37.332 1.00 88.81 111 PRO A C 1
ATOM 821 O O . PRO A 1 111 ? 26.730 18.714 -36.732 1.00 88.81 111 PRO A O 1
ATOM 824 N N . ASP A 1 112 ? 28.546 17.490 -37.301 1.00 82.50 112 ASP A N 1
ATOM 825 C CA . ASP A 1 112 ? 29.547 18.428 -36.801 1.00 82.50 112 ASP A CA 1
ATOM 826 C C . ASP A 1 112 ? 29.548 19.639 -37.747 1.00 82.50 112 ASP A C 1
ATOM 828 O O . ASP A 1 112 ? 30.054 19.558 -38.866 1.00 82.50 112 ASP A O 1
ATOM 832 N N . ASN A 1 113 ? 28.878 20.723 -37.347 1.00 67.25 113 ASN A N 1
ATOM 833 C CA . ASN A 1 113 ? 28.933 22.001 -38.067 1.00 67.25 113 ASN A CA 1
ATOM 834 C C . ASN A 1 113 ? 30.331 22.617 -37.991 1.00 67.25 113 ASN A C 1
ATOM 836 O O . ASN A 1 113 ? 30.887 22.646 -36.868 1.00 67.25 113 ASN A O 1
#

Sequence (113 aa):
MANPEGLQVSPPPPPPPSSPSSSDTSSASSPSAPGVLGWPVPSRSSGRLVDPLEEVELQIGDAAFSLTKLLEATSAVSAQVEELAFKCTENARFLKTWRDLLKEGYDSLKPDN

Foldseek 3Di:
DDDDDDDDDDDDDDDDDDDDDDDDDDDDDDDDDDDDPDDPPPPPPPDDCPDPVNVVVVVVVVVVVVVVVVVVVVVVVVVVVVVVVVVVVVVVVVVVVVVVVVVVVVVVPDDPD

Secondary structure (DSSP, 8-state):
---PPP-PPPPPPPPPPPPPP------------------------TT----HHHHHHHHHHHHHHHHHHHHHHHHHHHHHHHHHHHHHHHHHHHHHHHHHHHHHHHHHHS---

Organism: Bos taurus (NCBI:txid9913)